Protein AF-A0AA38LMG8-F1 (afdb_monomer_lite)

pLDDT: mean 82.52, std 14.34, range [39.41, 97.31]

Secondary structure (DSSP, 8-state):
----EEEEEETTEEEEEEESSS-EEEEEEEETTEEEEEEEETTS-TTHHHHHHHHHHHHHHHHHTTTTTTPPTTTTHHHHHHHHHHHHHHHHH-TTTTSS--

Foldseek 3Di:
DVDAKDFDDDVQDTPDIDGNPAAWAKHWDDDPHDIDIDIGHPVADNCLRVVLRVVLVVVCCVPCVVPVVVDDPCNCVVPSVVVSVVSVCVSVVCSPVPPPDD

Organism: Taxus chinensis (NCBI:txid29808)

InterPro domains:
  IPR010908 Longin domain [PF13774] (28-81)
  IPR010908 Longin domain [PS50859] (18-84)
  IPR010908 Longin domain [SM01270] (3-83)
  IPR010908 Longin domain [cd14824] (32-91)
  IPR011012 Longin-like domain superfamily [SSF64356] (3-91)
  IPR051097 Synaptobrevin-like vesicular transport protein [PTHR21136] (29-100)

Structure (mmCIF, N/CA/C/O backbone):
data_AF-A0AA38LMG8-F1
#
_entry.id   AF-A0AA38LMG8-F1
#
loop_
_atom_site.group_PDB
_atom_site.id
_atom_site.type_symbol
_atom_site.label_atom_id
_atom_site.label_alt_id
_atom_site.label_comp_id
_atom_site.label_asym_id
_atom_site.label_entity_id
_atom_site.label_seq_id
_atom_site.pdbx_PDB_ins_code
_atom_site.Cartn_x
_atom_site.Cartn_y
_atom_site.Cartn_z
_atom_site.occupancy
_atom_site.B_iso_or_equiv
_atom_site.auth_seq_id
_atom_site.auth_comp_id
_atom_site.auth_asym_id
_atom_site.auth_atom_id
_atom_site.pdbx_PDB_model_num
ATOM 1 N N . ME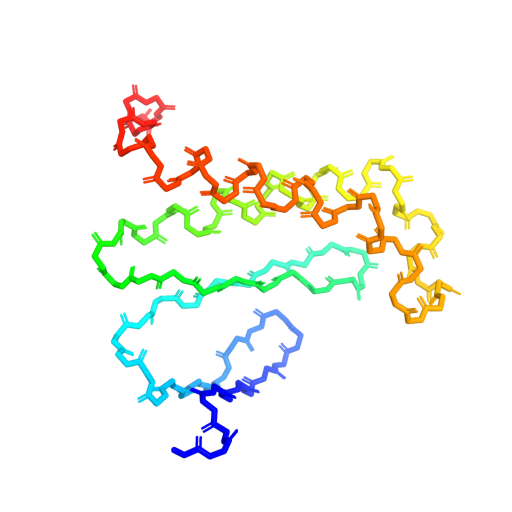T A 1 1 ? -8.796 -0.053 -20.608 1.00 54.06 1 MET A N 1
ATOM 2 C CA . MET A 1 1 ? -9.568 -0.978 -19.741 1.00 54.06 1 MET A CA 1
ATOM 3 C C . MET A 1 1 ? -9.965 -0.219 -18.482 1.00 54.06 1 MET A C 1
ATOM 5 O O . MET A 1 1 ? -9.191 0.635 -18.077 1.00 54.06 1 MET A O 1
ATOM 9 N N . ALA A 1 2 ? -11.144 -0.467 -17.899 1.00 75.62 2 ALA A N 1
ATOM 10 C CA . ALA A 1 2 ? -11.596 0.248 -16.693 1.00 75.62 2 ALA A CA 1
ATOM 11 C C . ALA A 1 2 ? -10.904 -0.239 -15.403 1.00 75.62 2 ALA A C 1
ATOM 13 O O . ALA A 1 2 ? -10.691 0.541 -14.483 1.00 75.62 2 ALA A O 1
ATOM 14 N N . ILE A 1 3 ? -10.521 -1.518 -15.355 1.00 80.25 3 ILE A N 1
ATOM 15 C CA . ILE A 1 3 ? -9.756 -2.126 -14.261 1.00 80.25 3 ILE A CA 1
ATOM 16 C C . ILE A 1 3 ? -8.330 -2.342 -14.769 1.00 80.25 3 ILE A C 1
ATOM 18 O O . ILE A 1 3 ? -8.143 -2.963 -15.817 1.00 80.25 3 ILE A O 1
ATOM 22 N N . VAL A 1 4 ? -7.345 -1.798 -14.053 1.00 80.44 4 VAL A N 1
ATOM 23 C CA . VAL A 1 4 ? -5.927 -1.805 -14.462 1.00 80.44 4 VAL A CA 1
ATOM 24 C C . VAL A 1 4 ? -5.052 -2.742 -13.630 1.00 80.44 4 VAL A C 1
ATOM 26 O O . VAL A 1 4 ? -4.002 -3.158 -14.104 1.00 80.44 4 VAL A O 1
ATOM 29 N N . TYR A 1 5 ? -5.495 -3.125 -12.432 1.00 84.50 5 TYR A N 1
ATOM 30 C CA . TYR A 1 5 ? -4.788 -4.040 -11.538 1.00 84.50 5 TYR A CA 1
ATOM 31 C C . TYR A 1 5 ? -5.788 -4.886 -10.743 1.00 84.50 5 TYR A C 1
ATOM 33 O O . TYR A 1 5 ? -6.823 -4.374 -10.312 1.00 84.50 5 TYR A O 1
ATOM 41 N N . ALA A 1 6 ? -5.481 -6.168 -10.551 1.00 84.50 6 ALA A N 1
ATOM 42 C CA . ALA A 1 6 ? -6.230 -7.081 -9.698 1.00 84.50 6 ALA A CA 1
ATOM 43 C C . ALA A 1 6 ? -5.273 -8.024 -8.958 1.00 84.50 6 ALA A C 1
ATOM 45 O O . ALA A 1 6 ? -4.314 -8.526 -9.543 1.00 84.50 6 ALA A O 1
ATOM 46 N N . VAL A 1 7 ? -5.562 -8.300 -7.686 1.00 85.94 7 VAL A N 1
ATOM 47 C CA . VAL A 1 7 ? -4.763 -9.195 -6.843 1.00 85.94 7 VAL A CA 1
ATOM 48 C C . VAL A 1 7 ? -5.672 -10.077 -5.991 1.00 85.94 7 VAL A C 1
ATOM 50 O O . VAL A 1 7 ? -6.664 -9.616 -5.427 1.00 85.94 7 VAL A O 1
ATOM 53 N N . VAL A 1 8 ? -5.333 -11.360 -5.903 1.00 84.62 8 VAL A N 1
ATOM 54 C CA . VAL A 1 8 ? -5.955 -12.342 -5.013 1.00 84.62 8 VAL A CA 1
ATOM 55 C C . VAL A 1 8 ? -4.946 -12.672 -3.926 1.00 84.62 8 VAL A C 1
ATOM 57 O O . VAL A 1 8 ? -3.865 -13.189 -4.209 1.00 84.62 8 VAL A O 1
ATOM 60 N N . MET A 1 9 ? -5.298 -12.383 -2.676 1.00 81.94 9 MET A 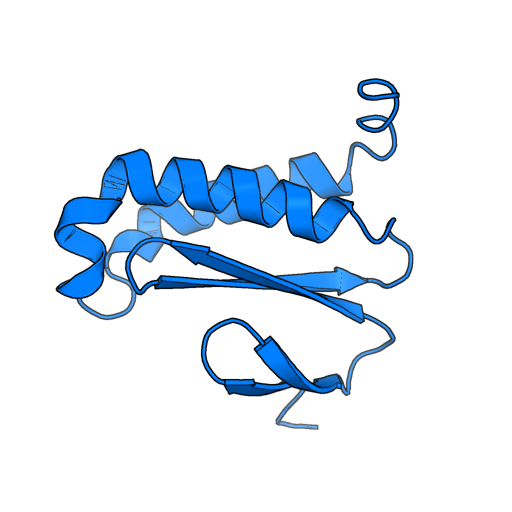N 1
ATOM 61 C CA . MET A 1 9 ? -4.413 -12.581 -1.529 1.00 81.94 9 MET A CA 1
ATOM 62 C C . MET A 1 9 ? -5.088 -13.418 -0.448 1.00 81.94 9 MET A C 1
ATOM 64 O O . MET A 1 9 ? -6.288 -13.293 -0.203 1.00 81.94 9 MET A O 1
ATOM 68 N N . ARG A 1 10 ? -4.294 -14.238 0.246 1.00 81.31 10 ARG A N 1
ATOM 69 C CA . ARG A 1 10 ? -4.673 -14.850 1.526 1.00 81.31 10 ARG A CA 1
ATOM 70 C C . ARG A 1 10 ? -3.728 -14.340 2.605 1.00 81.31 10 ARG A C 1
ATOM 72 O O . ARG A 1 10 ? -2.595 -14.813 2.718 1.00 81.31 10 ARG A O 1
ATOM 79 N N . GLY A 1 11 ? -4.201 -13.399 3.419 1.00 76.25 11 GLY A N 1
ATOM 80 C CA . GLY A 1 11 ? -3.353 -12.718 4.397 1.00 76.25 11 GLY A CA 1
ATOM 81 C C . GLY A 1 11 ? -2.243 -11.945 3.686 1.00 76.25 11 GLY A C 1
ATOM 82 O O . GLY A 1 11 ? -2.532 -11.010 2.954 1.00 76.25 11 GLY A O 1
ATOM 83 N N . THR A 1 12 ? -0.990 -12.361 3.884 1.00 65.94 12 THR A N 1
ATOM 84 C CA . THR A 1 12 ? 0.206 -11.737 3.285 1.00 65.94 12 THR A CA 1
ATOM 85 C C . THR A 1 12 ? 0.688 -12.406 2.001 1.00 65.94 12 THR A C 1
ATOM 87 O O . THR A 1 12 ? 1.651 -11.946 1.399 1.00 65.94 12 THR A O 1
ATOM 90 N N . VAL A 1 13 ? 0.070 -13.519 1.597 1.00 71.19 13 VAL A N 1
ATOM 91 C CA . VAL A 1 13 ? 0.519 -14.297 0.439 1.00 71.19 13 VAL A CA 1
ATOM 92 C C . VAL A 1 13 ? -0.301 -13.900 -0.779 1.00 71.19 13 VAL A C 1
ATOM 94 O O . VAL A 1 13 ? -1.513 -14.137 -0.814 1.00 71.19 13 VAL A O 1
ATOM 97 N N . VAL A 1 14 ? 0.373 -13.330 -1.779 1.00 79.69 14 VAL A N 1
ATOM 98 C CA . VAL A 1 14 ? -0.189 -13.120 -3.116 1.00 79.69 14 VAL A CA 1
ATOM 99 C C . VAL A 1 14 ? -0.350 -14.487 -3.777 1.00 79.69 14 VAL A C 1
ATOM 101 O O . VAL A 1 14 ? 0.625 -15.201 -3.995 1.00 79.69 14 VAL A O 1
ATOM 104 N N . LEU A 1 15 ? -1.597 -14.877 -4.041 1.00 83.44 15 LEU A N 1
ATOM 105 C CA . LEU A 1 15 ? -1.935 -16.135 -4.712 1.00 83.44 15 LEU A CA 1
ATOM 106 C C . LEU A 1 15 ? -1.980 -15.959 -6.232 1.00 83.44 15 LEU A C 1
ATOM 108 O O . LEU A 1 15 ? -1.642 -16.878 -6.970 1.00 83.44 15 LEU A O 1
ATOM 112 N N . SER A 1 16 ? -2.423 -14.788 -6.691 1.00 83.25 16 SER A N 1
ATOM 113 C CA . SER A 1 16 ? -2.480 -14.419 -8.104 1.00 83.25 16 SER A CA 1
ATOM 114 C C . SER A 1 16 ? -2.516 -12.902 -8.229 1.00 83.25 16 SER A C 1
ATOM 116 O O . SER A 1 16 ? -3.199 -12.241 -7.451 1.00 83.25 16 SER A O 1
ATOM 118 N N . GLU A 1 17 ? -1.860 -12.347 -9.242 1.00 84.19 17 GLU A N 1
ATOM 119 C CA . GLU A 1 17 ? -1.981 -10.934 -9.598 1.00 84.19 17 GLU A CA 1
ATOM 120 C C . GLU A 1 17 ? -2.021 -10.750 -11.115 1.00 84.19 17 GLU A C 1
ATOM 122 O O . GLU A 1 17 ? -1.511 -11.579 -11.869 1.00 84.19 17 GLU A O 1
ATOM 127 N N . PHE A 1 18 ? -2.654 -9.670 -11.565 1.00 83.69 18 PHE A N 1
ATOM 128 C CA . PHE A 1 18 ? -2.655 -9.250 -12.958 1.00 83.69 18 PHE A CA 1
ATOM 129 C C . PHE A 1 18 ? -2.618 -7.724 -13.040 1.00 83.69 18 PHE A C 1
ATOM 131 O O . PHE A 1 18 ? -3.423 -7.042 -12.405 1.00 83.69 18 PHE A O 1
ATOM 138 N N . ASN A 1 19 ? -1.713 -7.194 -13.862 1.00 82.69 19 ASN A N 1
ATOM 139 C CA . ASN A 1 19 ? -1.614 -5.772 -14.166 1.00 82.69 19 ASN A CA 1
ATOM 140 C C . ASN A 1 19 ? -1.754 -5.571 -15.681 1.00 82.69 19 ASN A C 1
ATOM 142 O O . ASN A 1 19 ? -1.005 -6.151 -16.464 1.00 82.69 19 ASN A O 1
ATOM 146 N N . ALA A 1 20 ? -2.732 -4.764 -16.091 1.00 78.12 20 ALA A N 1
ATOM 147 C CA . ALA A 1 20 ? -3.006 -4.471 -17.495 1.00 78.12 20 ALA A CA 1
ATOM 148 C C . ALA A 1 20 ? -2.075 -3.388 -18.075 1.00 78.12 20 ALA A C 1
ATOM 150 O O . ALA A 1 20 ? -2.050 -3.188 -19.289 1.00 78.12 20 ALA A O 1
ATOM 151 N N . VAL A 1 21 ? -1.342 -2.666 -17.222 1.00 70.31 21 VAL A N 1
ATOM 152 C CA . VAL A 1 21 ? -0.507 -1.512 -17.571 1.00 70.31 21 VAL A CA 1
ATOM 153 C C . VAL A 1 21 ? 0.961 -1.870 -17.329 1.00 70.31 21 VAL A C 1
ATOM 155 O O . VAL A 1 21 ? 1.550 -1.496 -16.325 1.00 70.31 21 VAL A O 1
ATOM 158 N N . GLY A 1 22 ? 1.559 -2.607 -18.266 1.00 69.62 22 GLY A N 1
ATOM 159 C CA . GLY A 1 22 ? 2.997 -2.900 -18.269 1.00 69.62 22 GLY A CA 1
ATOM 160 C C . GLY A 1 22 ? 3.458 -3.929 -17.231 1.00 69.62 22 GLY A C 1
ATOM 161 O O . GLY A 1 22 ? 2.687 -4.435 -16.414 1.00 69.62 22 GLY A O 1
ATOM 162 N N . ARG A 1 23 ? 4.747 -4.276 -17.296 1.00 67.19 23 ARG A N 1
ATOM 163 C CA . ARG A 1 23 ? 5.376 -5.151 -16.308 1.00 67.19 23 ARG A CA 1
ATOM 164 C C . ARG A 1 23 ? 5.663 -4.329 -15.055 1.00 67.19 23 ARG A C 1
ATOM 166 O O . ARG A 1 23 ? 6.546 -3.488 -15.054 1.00 67.19 23 ARG A O 1
ATOM 173 N N . ASN A 1 24 ? 4.913 -4.582 -13.994 1.00 71.12 24 ASN A N 1
ATOM 174 C CA . ASN A 1 24 ? 5.181 -4.020 -12.677 1.00 71.12 24 ASN A CA 1
ATOM 175 C C . ASN A 1 24 ? 5.477 -5.157 -11.697 1.00 71.12 24 ASN A C 1
ATOM 177 O O . ASN A 1 24 ? 4.951 -6.260 -11.844 1.00 71.12 24 ASN A O 1
ATOM 181 N N . VAL A 1 25 ? 6.302 -4.876 -10.696 1.00 70.75 25 VAL A N 1
ATOM 182 C CA . VAL A 1 25 ? 6.537 -5.727 -9.534 1.00 70.75 25 VAL A CA 1
ATOM 183 C C . VAL A 1 25 ? 5.634 -5.238 -8.405 1.00 70.75 25 VAL A C 1
ATOM 185 O O . VAL A 1 25 ? 5.714 -4.077 -7.996 1.00 70.75 25 VAL A O 1
ATOM 188 N N . GLY A 1 26 ? 4.761 -6.118 -7.915 1.00 76.00 26 GLY A N 1
ATOM 189 C CA . GLY A 1 26 ? 3.994 -5.897 -6.694 1.00 76.00 26 GLY A CA 1
ATOM 190 C C . GLY A 1 26 ? 4.793 -6.314 -5.459 1.00 76.00 26 GLY A C 1
ATOM 191 O O . GLY A 1 26 ? 5.459 -7.351 -5.465 1.00 76.00 26 GLY A O 1
ATOM 192 N N . ALA A 1 27 ? 4.707 -5.533 -4.384 1.00 78.50 27 ALA A N 1
ATOM 193 C CA . ALA A 1 27 ? 5.191 -5.936 -3.067 1.00 78.50 27 ALA A CA 1
ATOM 194 C C . ALA A 1 27 ? 4.099 -5.731 -2.012 1.00 78.50 27 ALA A C 1
ATOM 196 O O . ALA A 1 27 ? 3.294 -4.801 -2.102 1.00 78.50 27 ALA A O 1
ATOM 197 N N . VAL A 1 28 ? 4.065 -6.620 -1.015 1.00 82.88 28 VAL A N 1
ATOM 198 C CA . VAL A 1 28 ? 3.065 -6.630 0.062 1.00 82.88 28 VAL A CA 1
ATOM 199 C C . VAL A 1 28 ? 3.761 -6.803 1.407 1.00 82.88 28 VAL A C 1
ATOM 201 O O . VAL A 1 28 ? 4.599 -7.690 1.561 1.00 82.88 28 VAL A O 1
ATOM 204 N N . ALA A 1 29 ? 3.374 -5.994 2.392 1.00 82.25 29 ALA A N 1
ATOM 205 C CA . ALA A 1 29 ? 3.814 -6.097 3.780 1.00 82.25 29 ALA A CA 1
ATOM 206 C C . ALA A 1 29 ? 2.614 -6.040 4.741 1.00 82.25 29 ALA A C 1
ATOM 208 O O . ALA A 1 29 ? 1.546 -5.522 4.401 1.00 82.25 29 ALA A O 1
ATOM 209 N N . ARG A 1 30 ? 2.768 -6.597 5.948 1.00 84.06 30 ARG A N 1
ATOM 210 C CA . ARG A 1 30 ? 1.721 -6.609 6.981 1.00 84.06 30 ARG A CA 1
ATOM 211 C C . ARG A 1 30 ? 2.295 -6.254 8.341 1.00 84.06 30 ARG A C 1
ATOM 213 O O . ARG A 1 30 ? 3.280 -6.847 8.768 1.00 84.06 30 ARG A O 1
ATOM 220 N N . ALA A 1 31 ? 1.571 -5.400 9.055 1.00 83.75 31 ALA A N 1
ATOM 221 C CA . ALA A 1 31 ? 1.779 -5.133 10.472 1.00 83.75 31 ALA A CA 1
ATOM 222 C C . ALA A 1 31 ? 0.429 -4.986 11.174 1.00 83.75 31 ALA A C 1
ATOM 224 O O . ALA A 1 31 ? -0.445 -4.286 10.675 1.00 83.75 31 ALA A O 1
ATOM 225 N N . ASP A 1 32 ? 0.251 -5.680 12.301 1.00 84.94 32 ASP A N 1
ATOM 226 C CA . ASP A 1 32 ? -0.881 -5.517 13.229 1.00 84.94 32 ASP A CA 1
ATOM 227 C C . ASP A 1 32 ? -2.276 -5.444 12.577 1.00 84.94 32 ASP A C 1
ATOM 229 O O . ASP A 1 32 ? -3.134 -4.659 12.962 1.00 84.94 32 ASP A O 1
ATOM 233 N N . GLY A 1 33 ? -2.520 -6.289 11.569 1.00 85.62 33 GLY A N 1
ATOM 234 C CA . GLY A 1 33 ? -3.816 -6.361 10.878 1.00 85.62 33 GLY A CA 1
ATOM 235 C C . GLY A 1 33 ? -3.982 -5.400 9.697 1.00 85.62 33 GLY A C 1
ATOM 236 O O . GLY A 1 33 ? -4.981 -5.497 8.991 1.00 85.62 33 GLY A O 1
ATOM 237 N N . LEU A 1 34 ? -2.991 -4.555 9.421 1.00 89.94 34 LEU A N 1
ATOM 238 C CA . LEU A 1 34 ? -2.942 -3.684 8.251 1.00 89.94 34 LEU A CA 1
ATOM 239 C C . LEU A 1 34 ? -2.145 -4.325 7.119 1.00 89.94 34 LEU A C 1
ATOM 241 O O . LEU A 1 34 ? -1.169 -5.035 7.360 1.00 89.94 34 LEU A O 1
ATOM 245 N N . THR A 1 35 ? -2.552 -4.042 5.884 1.00 89.94 35 THR A N 1
ATOM 246 C CA . THR A 1 35 ? -1.855 -4.484 4.671 1.00 89.94 35 THR A CA 1
ATOM 247 C C . THR A 1 35 ? -1.330 -3.268 3.927 1.00 89.94 35 THR A C 1
ATOM 249 O O . THR A 1 35 ? -2.096 -2.362 3.605 1.00 89.94 35 THR A O 1
ATOM 252 N N . PHE A 1 36 ? -0.033 -3.269 3.642 1.00 90.75 36 PHE A N 1
ATOM 253 C CA . PHE A 1 36 ? 0.646 -2.261 2.840 1.00 90.75 36 PHE A CA 1
ATOM 254 C C . PHE A 1 36 ? 0.980 -2.893 1.490 1.00 90.75 36 PHE A C 1
ATOM 256 O O . PHE A 1 36 ? 1.566 -3.973 1.442 1.00 90.75 36 PHE A O 1
ATOM 263 N N . LEU A 1 37 ? 0.576 -2.243 0.402 1.00 89.25 37 LEU A N 1
ATOM 264 C CA . LEU A 1 37 ? 0.777 -2.711 -0.967 1.00 89.25 37 LEU A CA 1
ATOM 265 C C . LEU A 1 37 ? 1.401 -1.577 -1.772 1.00 89.25 37 LEU A C 1
ATOM 267 O O . LEU A 1 37 ? 0.943 -0.435 -1.692 1.00 89.25 37 LEU A O 1
ATOM 271 N N . CYS A 1 38 ? 2.398 -1.901 -2.584 1.00 88.06 38 CYS A N 1
ATOM 272 C CA . CYS A 1 38 ? 2.902 -0.998 -3.607 1.00 88.06 38 CYS A CA 1
ATOM 273 C C . CYS A 1 38 ? 3.118 -1.750 -4.924 1.00 88.06 38 CYS A C 1
ATOM 275 O O . CYS A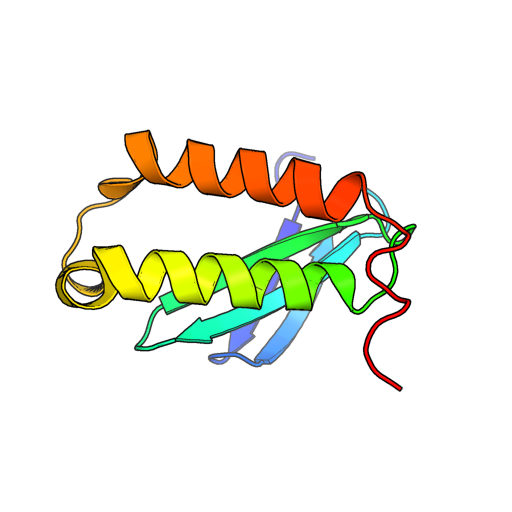 1 38 ? 3.258 -2.974 -4.954 1.00 88.06 38 CYS A O 1
ATOM 277 N N . MET A 1 39 ? 3.125 -0.991 -6.015 1.00 85.44 39 MET A N 1
ATOM 278 C CA . MET A 1 39 ? 3.514 -1.460 -7.338 1.00 85.44 39 MET A CA 1
ATOM 279 C C . MET A 1 39 ? 4.629 -0.557 -7.845 1.00 85.44 39 MET A C 1
ATOM 281 O O . MET A 1 39 ? 4.511 0.665 -7.763 1.00 85.44 39 MET A O 1
ATOM 285 N N . ALA A 1 40 ? 5.681 -1.156 -8.383 1.00 81.69 40 ALA A N 1
ATOM 286 C CA . ALA A 1 40 ? 6.763 -0.447 -9.051 1.00 81.69 40 ALA A CA 1
ATOM 287 C C . ALA A 1 40 ? 6.962 -1.010 -10.455 1.00 81.69 40 ALA A C 1
ATOM 289 O O . ALA A 1 40 ? 6.633 -2.165 -10.705 1.00 81.69 40 ALA A O 1
ATOM 290 N N . ASN A 1 41 ? 7.525 -0.221 -11.364 1.00 78.44 41 ASN A N 1
ATOM 291 C CA . ASN A 1 41 ? 7.847 -0.697 -12.707 1.00 78.44 41 ASN A CA 1
ATOM 292 C C . ASN A 1 41 ? 8.940 -1.783 -12.652 1.00 78.44 41 ASN A C 1
ATOM 294 O O . ASN A 1 41 ? 9.813 -1.738 -11.786 1.00 78.44 41 ASN A O 1
ATOM 298 N N . ASP A 1 42 ? 8.925 -2.748 -13.571 1.00 69.25 42 ASP A N 1
ATOM 299 C CA . ASP A 1 42 ? 9.898 -3.856 -13.600 1.00 69.25 42 ASP A CA 1
ATOM 300 C C . ASP A 1 42 ? 11.333 -3.4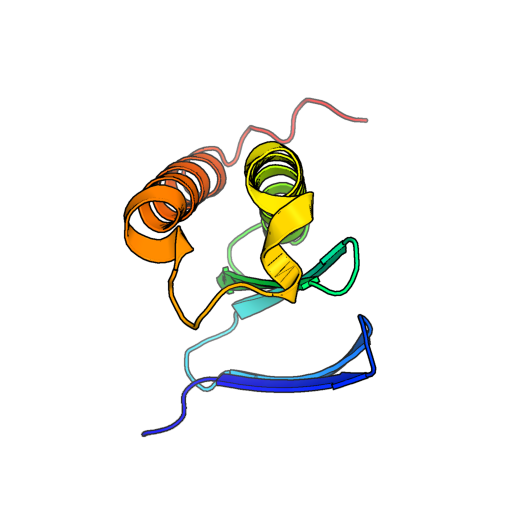39 -13.952 1.00 69.25 42 ASP A C 1
ATOM 302 O O . ASP A 1 42 ? 12.252 -4.254 -13.894 1.00 69.25 42 ASP A O 1
ATOM 306 N N . THR A 1 43 ? 11.521 -2.165 -14.291 1.00 66.25 43 THR A N 1
ATOM 307 C CA . THR A 1 43 ? 12.820 -1.526 -14.504 1.00 66.25 43 THR A CA 1
ATOM 308 C C . THR A 1 43 ? 13.612 -1.320 -13.215 1.00 66.25 43 THR A C 1
ATOM 310 O O . THR A 1 43 ? 14.798 -1.016 -13.289 1.00 66.25 43 THR A O 1
ATOM 313 N N . PHE A 1 44 ? 12.966 -1.424 -12.052 1.00 63.97 44 PHE A N 1
ATOM 314 C CA . PHE A 1 44 ? 13.597 -1.240 -10.749 1.00 63.97 44 PHE A CA 1
ATOM 315 C C . PHE A 1 44 ? 13.999 -2.578 -10.134 1.00 63.97 44 PHE A C 1
ATOM 317 O O . PHE A 1 44 ? 13.345 -3.603 -10.349 1.00 63.97 44 PHE A O 1
ATOM 324 N N . ASP A 1 45 ? 15.058 -2.562 -9.325 1.00 68.75 45 ASP A N 1
ATOM 325 C CA . ASP A 1 45 ? 15.470 -3.748 -8.593 1.00 68.75 45 ASP A CA 1
ATOM 326 C C . ASP A 1 45 ? 14.346 -4.272 -7.700 1.00 68.75 45 ASP A C 1
ATOM 328 O O . ASP A 1 45 ? 13.636 -3.522 -7.023 1.00 68.75 45 ASP A O 1
ATOM 332 N N . ARG A 1 46 ? 14.205 -5.602 -7.672 1.00 71.56 46 ARG A N 1
ATOM 333 C CA . ARG A 1 46 ? 13.105 -6.284 -6.973 1.00 71.56 46 ARG A CA 1
ATOM 334 C C . ARG A 1 46 ? 13.034 -5.968 -5.483 1.00 71.56 46 ARG A C 1
ATOM 336 O O . ARG A 1 46 ? 11.986 -6.209 -4.902 1.00 71.56 46 ARG A O 1
ATOM 343 N N . TRP A 1 47 ? 14.108 -5.475 -4.868 1.00 78.75 47 TRP A N 1
ATOM 344 C CA . TRP A 1 47 ? 14.173 -5.175 -3.438 1.00 78.75 47 TRP A CA 1
ATOM 345 C C . TRP A 1 47 ? 13.640 -3.774 -3.082 1.00 78.75 47 TRP A C 1
ATOM 347 O O . TRP A 1 47 ? 13.117 -3.597 -1.982 1.00 78.75 47 TRP A O 1
ATOM 357 N N . ILE A 1 48 ? 13.682 -2.805 -4.008 1.00 84.88 48 ILE A N 1
ATOM 358 C CA . ILE A 1 48 ? 13.269 -1.409 -3.762 1.00 84.88 48 ILE A CA 1
ATOM 359 C C . ILE A 1 48 ? 11.813 -1.311 -3.268 1.00 84.88 48 ILE A C 1
ATOM 361 O O . ILE A 1 48 ? 11.571 -0.631 -2.266 1.00 84.88 48 ILE A O 1
ATOM 365 N N . PRO A 1 49 ? 10.830 -2.009 -3.876 1.00 88.25 49 PRO A N 1
ATOM 366 C CA . PRO A 1 49 ? 9.448 -1.977 -3.400 1.00 88.25 49 PRO A CA 1
ATOM 367 C C . PRO A 1 49 ? 9.297 -2.496 -1.965 1.00 88.25 49 PRO A C 1
ATOM 369 O O . PRO A 1 49 ? 8.494 -1.962 -1.205 1.00 88.25 49 PRO A O 1
ATOM 372 N N . PHE A 1 50 ? 10.088 -3.498 -1.566 1.00 87.00 50 PHE A N 1
ATOM 373 C CA . PHE A 1 50 ? 10.054 -4.035 -0.203 1.00 87.00 50 PHE A CA 1
ATOM 374 C C . PHE A 1 50 ? 10.658 -3.059 0.809 1.00 87.00 50 PHE A C 1
ATOM 376 O O . PHE A 1 50 ? 10.054 -2.841 1.857 1.00 87.00 50 PHE A O 1
ATOM 383 N N . ALA A 1 51 ? 11.790 -2.427 0.485 1.00 88.94 51 ALA A N 1
ATOM 384 C CA . ALA A 1 51 ? 12.408 -1.415 1.343 1.00 88.94 51 ALA A CA 1
ATOM 385 C C . ALA A 1 51 ? 11.492 -0.192 1.535 1.00 88.94 51 ALA A C 1
ATOM 387 O O . ALA A 1 51 ? 11.332 0.306 2.651 1.00 88.94 51 ALA A O 1
ATOM 388 N N . TYR A 1 52 ? 10.819 0.241 0.464 1.00 92.19 52 TYR A N 1
ATOM 389 C CA . TYR A 1 52 ? 9.786 1.272 0.539 1.00 92.19 52 TYR A CA 1
ATOM 390 C C . TYR A 1 52 ? 8.660 0.876 1.502 1.00 92.19 52 TYR A C 1
ATOM 392 O O . TYR A 1 52 ? 8.290 1.665 2.373 1.00 92.19 52 TYR A O 1
ATOM 400 N N . LEU A 1 53 ? 8.130 -0.348 1.372 1.00 92.56 53 LEU A N 1
ATOM 401 C CA . LEU A 1 53 ? 7.059 -0.840 2.240 1.00 92.56 53 LEU A CA 1
ATOM 402 C C . LEU A 1 53 ? 7.476 -0.914 3.707 1.00 92.56 53 LEU A C 1
ATOM 404 O O . LEU A 1 53 ? 6.681 -0.547 4.569 1.00 92.56 53 LEU A O 1
ATOM 408 N N . GLU A 1 54 ? 8.698 -1.356 3.995 1.00 91.75 54 GLU A N 1
ATOM 409 C CA . GLU A 1 54 ? 9.216 -1.429 5.362 1.00 91.75 54 GLU A CA 1
ATOM 410 C C . GLU A 1 54 ? 9.286 -0.041 6.018 1.00 91.75 54 GLU A C 1
ATOM 412 O O . GLU A 1 54 ? 8.797 0.139 7.139 1.00 91.75 54 GLU A O 1
ATOM 417 N N . ASP A 1 55 ? 9.810 0.964 5.308 1.00 94.81 55 ASP A N 1
ATOM 418 C CA . ASP A 1 55 ? 9.909 2.329 5.831 1.00 94.81 55 ASP A CA 1
ATOM 419 C C . ASP A 1 55 ? 8.524 2.965 6.051 1.00 94.81 55 ASP A C 1
ATOM 421 O O . ASP A 1 55 ? 8.252 3.484 7.143 1.00 94.81 55 ASP A O 1
ATOM 425 N N . ILE A 1 56 ? 7.603 2.881 5.078 1.00 96.19 56 ILE A N 1
ATOM 426 C CA . ILE A 1 56 ? 6.260 3.456 5.263 1.00 96.19 56 ILE A CA 1
ATOM 427 C C . ILE A 1 56 ? 5.472 2.710 6.342 1.00 96.19 56 ILE A C 1
ATOM 429 O O . ILE A 1 56 ? 4.746 3.349 7.104 1.00 96.19 56 ILE A O 1
ATOM 433 N N . GLN A 1 57 ? 5.635 1.388 6.454 1.00 95.06 57 GLN A N 1
ATOM 434 C CA . GLN A 1 57 ? 5.004 0.592 7.501 1.00 95.06 57 GLN A CA 1
ATOM 435 C C . GLN A 1 57 ? 5.490 1.072 8.867 1.00 95.06 57 GLN A C 1
ATOM 437 O O . GLN A 1 57 ? 4.673 1.366 9.739 1.00 95.06 57 GLN A O 1
ATOM 442 N N . MET A 1 58 ? 6.805 1.215 9.054 1.00 95.19 58 MET A N 1
ATOM 443 C CA . MET A 1 58 ? 7.377 1.683 10.316 1.00 95.19 58 MET A CA 1
ATOM 444 C C 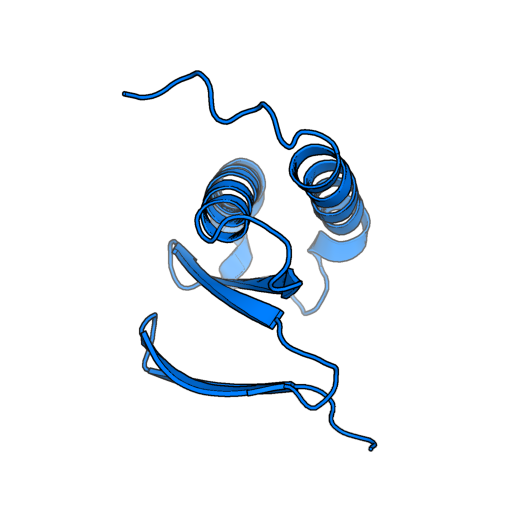. MET A 1 58 ? 6.844 3.069 10.699 1.00 95.19 58 MET A C 1
ATOM 446 O O . MET A 1 58 ? 6.426 3.282 11.840 1.00 95.19 58 MET A O 1
ATOM 450 N N . ARG A 1 59 ? 6.803 4.007 9.745 1.00 96.50 59 ARG A N 1
ATOM 451 C CA . ARG A 1 59 ? 6.283 5.367 9.969 1.00 96.50 59 ARG A CA 1
ATOM 452 C C . ARG A 1 59 ? 4.798 5.369 10.302 1.00 96.50 59 ARG A C 1
ATOM 454 O O . ARG A 1 59 ? 4.393 6.035 11.254 1.00 96.50 59 ARG A O 1
ATOM 461 N N . PHE A 1 60 ? 3.998 4.616 9.550 1.00 96.81 60 PHE A N 1
ATOM 462 C CA . PHE A 1 60 ? 2.560 4.533 9.775 1.00 96.81 60 PHE A CA 1
ATOM 463 C C . PHE A 1 60 ? 2.256 3.939 11.147 1.00 96.81 60 PHE A C 1
ATOM 465 O O . PHE A 1 60 ? 1.479 4.505 11.911 1.00 96.81 60 PHE A O 1
ATOM 472 N N . MET A 1 61 ? 2.910 2.831 11.495 1.00 95.12 61 MET A N 1
ATOM 473 C CA . MET A 1 61 ? 2.686 2.146 12.765 1.00 95.12 61 MET A CA 1
ATOM 474 C C . MET A 1 61 ? 3.137 2.983 13.959 1.00 95.12 61 MET A C 1
ATOM 476 O O . MET A 1 61 ? 2.431 3.030 14.967 1.00 95.12 61 MET A O 1
ATOM 480 N N . LYS A 1 62 ? 4.258 3.706 13.833 1.00 95.62 62 LYS A N 1
ATOM 481 C CA . LYS A 1 62 ? 4.755 4.613 14.875 1.00 95.62 62 LYS A CA 1
ATOM 482 C C . LYS A 1 62 ? 3.748 5.712 15.221 1.00 95.62 62 LYS A C 1
ATOM 484 O O . LYS A 1 62 ? 3.605 6.044 16.396 1.00 95.62 62 LYS A O 1
ATOM 489 N N . THR A 1 63 ? 3.068 6.267 14.220 1.00 95.81 63 THR A N 1
ATOM 490 C CA . THR A 1 63 ? 2.158 7.406 14.412 1.00 95.81 63 THR A CA 1
ATOM 491 C C . THR A 1 63 ? 0.711 6.967 14.644 1.00 95.81 63 THR A C 1
ATOM 493 O O . THR A 1 63 ? 0.055 7.460 15.557 1.00 95.81 63 THR A O 1
ATOM 496 N N . TYR A 1 64 ? 0.209 6.017 13.854 1.00 96.06 64 TYR A N 1
ATOM 497 C CA . TYR A 1 64 ? -1.215 5.678 13.776 1.00 96.06 64 TYR A CA 1
ATOM 498 C C . TYR A 1 64 ? -1.549 4.253 14.236 1.00 96.06 64 TYR A C 1
ATOM 500 O O . TYR A 1 64 ? -2.729 3.922 14.336 1.00 96.06 64 TYR A O 1
ATOM 508 N N . GLY A 1 65 ? -0.561 3.409 14.563 1.00 93.12 65 GLY A N 1
ATOM 509 C CA . GLY A 1 65 ? -0.771 1.972 14.798 1.00 93.12 65 GLY A CA 1
ATOM 510 C C . GLY A 1 65 ? -1.864 1.635 15.822 1.00 93.12 65 GLY A C 1
ATOM 511 O O . GLY A 1 65 ? -2.616 0.686 15.632 1.00 93.12 65 GLY A O 1
ATOM 512 N N . ARG A 1 66 ? -2.032 2.457 16.868 1.00 92.81 66 ARG A N 1
ATOM 513 C CA . ARG A 1 66 ? -3.062 2.248 17.908 1.00 92.81 66 ARG A CA 1
ATOM 514 C C . ARG A 1 66 ? -4.495 2.507 17.441 1.00 92.81 66 ARG A C 1
ATOM 516 O O . ARG A 1 66 ? -5.418 1.920 17.992 1.00 92.81 66 ARG A O 1
ATOM 523 N N . VAL A 1 67 ? -4.680 3.415 16.487 1.00 94.81 67 VAL A N 1
ATOM 524 C CA . VAL A 1 67 ? -6.005 3.874 16.028 1.00 94.81 67 VAL A CA 1
ATOM 525 C C . VAL A 1 67 ? -6.351 3.360 14.634 1.00 94.81 67 VAL A C 1
ATOM 527 O O . VAL A 1 67 ? -7.495 3.460 14.209 1.00 94.81 67 VAL A O 1
ATOM 530 N N . ALA A 1 68 ? -5.383 2.787 13.920 1.00 93.12 68 ALA A N 1
ATOM 531 C CA . ALA A 1 68 ? -5.536 2.385 12.529 1.00 93.12 68 ALA A CA 1
ATOM 532 C C . ALA A 1 68 ? -6.665 1.372 12.293 1.00 93.12 68 ALA A C 1
ATOM 534 O O . ALA A 1 68 ? -7.360 1.467 11.288 1.00 93.12 68 ALA A O 1
ATOM 535 N N . LEU A 1 69 ? -6.883 0.436 13.225 1.00 92.38 69 LEU A N 1
ATOM 536 C CA . LEU A 1 69 ? -7.919 -0.596 13.090 1.00 92.38 69 LEU A CA 1
ATOM 537 C C . LEU A 1 69 ? -9.351 -0.074 13.296 1.00 92.38 69 LEU A C 1
ATOM 539 O O . LEU A 1 69 ? -10.294 -0.737 12.875 1.00 92.38 69 LEU A O 1
ATOM 543 N N . SER A 1 70 ? -9.528 1.084 13.939 1.00 94.62 70 SER A N 1
ATOM 544 C CA . SER A 1 70 ? -10.841 1.704 14.180 1.00 94.62 70 SER A CA 1
ATOM 545 C C . SER A 1 70 ? -11.070 2.983 13.373 1.00 94.62 70 SER A C 1
ATOM 547 O O . SER A 1 70 ? -12.129 3.603 13.483 1.00 94.62 70 SER A O 1
ATOM 549 N N . ALA A 1 71 ? -10.087 3.396 12.576 1.00 94.19 71 ALA A N 1
ATOM 550 C CA . ALA A 1 71 ? -10.157 4.614 11.793 1.00 94.19 71 ALA A CA 1
ATOM 551 C C . ALA A 1 71 ? -11.160 4.506 10.640 1.00 94.19 71 ALA A C 1
ATOM 553 O O . ALA A 1 71 ? -11.334 3.455 10.022 1.00 94.19 71 ALA A O 1
ATOM 554 N N . LEU A 1 72 ? -11.806 5.630 10.330 1.00 95.38 72 LEU A N 1
ATOM 555 C CA . LEU A 1 72 ? -12.671 5.741 9.162 1.00 95.38 72 LEU A CA 1
ATOM 556 C C . LEU A 1 72 ? -11.845 5.729 7.869 1.00 95.38 72 LEU A C 1
ATOM 558 O O . LEU A 1 72 ? -10.644 6.016 7.863 1.00 95.38 72 LEU A O 1
ATOM 562 N N . ALA A 1 73 ? -12.512 5.432 6.753 1.00 92.44 73 ALA A N 1
ATOM 563 C CA . ALA A 1 73 ? -11.892 5.489 5.436 1.00 92.44 73 ALA A CA 1
ATOM 564 C C . ALA A 1 73 ? -11.240 6.863 5.200 1.00 92.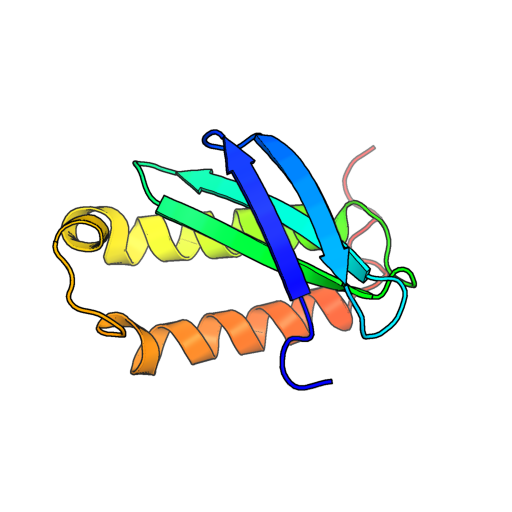44 73 ALA A C 1
ATOM 566 O O . ALA A 1 73 ? -11.844 7.898 5.473 1.00 92.44 73 ALA A O 1
ATOM 567 N N . TYR A 1 74 ? -10.006 6.852 4.691 1.00 93.69 74 TYR A N 1
ATOM 568 C CA . TYR A 1 74 ? -9.207 8.046 4.386 1.00 93.69 74 TYR A CA 1
ATOM 569 C C . TYR A 1 74 ? -8.873 8.966 5.575 1.00 93.69 74 TYR A C 1
ATOM 571 O O . TYR A 1 74 ? -8.318 10.038 5.350 1.00 93.69 74 TYR A O 1
ATOM 579 N N . ALA A 1 75 ? -9.106 8.555 6.828 1.00 95.38 75 ALA A N 1
ATOM 580 C CA . ALA A 1 75 ? -8.893 9.410 8.003 1.00 95.38 75 ALA A CA 1
ATOM 581 C C . ALA A 1 75 ? -7.455 9.951 8.156 1.00 95.38 75 ALA A C 1
ATOM 583 O O . ALA A 1 75 ? -7.264 11.017 8.728 1.00 95.38 75 ALA A O 1
ATOM 584 N N . MET A 1 76 ? -6.447 9.240 7.639 1.00 96.00 76 MET A N 1
ATOM 585 C CA . MET A 1 76 ? -5.036 9.657 7.685 1.00 96.00 76 MET A CA 1
ATOM 586 C C . MET A 1 76 ? -4.524 10.217 6.354 1.00 96.00 76 MET A C 1
ATOM 588 O O . MET A 1 76 ? -3.337 10.515 6.230 1.00 96.00 76 MET A O 1
ATOM 592 N N . ASN A 1 77 ? -5.375 10.310 5.330 1.00 94.62 77 ASN A N 1
ATOM 593 C CA . ASN A 1 77 ? -4.916 10.560 3.968 1.00 94.62 77 ASN A CA 1
ATOM 594 C C . ASN A 1 77 ? -4.339 11.973 3.792 1.00 94.62 77 ASN A C 1
ATOM 596 O O . ASN A 1 77 ? -3.331 12.121 3.108 1.00 94.62 77 ASN A O 1
ATOM 600 N N . ASP A 1 78 ? -4.911 12.988 4.441 1.00 93.56 78 ASP A N 1
ATOM 601 C CA . ASP A 1 78 ? -4.476 14.389 4.298 1.00 93.56 78 ASP A CA 1
ATOM 602 C C . ASP A 1 78 ? -3.013 14.616 4.717 1.00 93.56 78 ASP A C 1
ATOM 604 O O . ASP A 1 78 ? -2.309 15.453 4.141 1.00 93.56 78 ASP A O 1
ATOM 608 N N . GLU A 1 79 ? -2.541 13.829 5.687 1.00 94.88 79 GLU A N 1
ATOM 609 C CA . GLU A 1 79 ? -1.173 13.882 6.202 1.00 94.88 79 GLU A CA 1
ATOM 610 C C . GLU A 1 79 ? -0.291 12.798 5.577 1.00 94.88 79 GLU A C 1
ATOM 612 O O . GLU A 1 79 ? 0.761 13.091 5.004 1.00 94.88 79 GLU A O 1
ATOM 617 N N . PHE A 1 80 ? -0.713 11.533 5.657 1.00 97.31 80 PHE A N 1
ATOM 618 C CA . PHE A 1 80 ? 0.149 10.406 5.315 1.00 97.31 80 PHE A CA 1
ATOM 619 C C . PHE A 1 80 ? 0.366 10.253 3.807 1.00 97.31 80 PHE A C 1
ATOM 621 O O . PHE A 1 80 ? 1.410 9.747 3.400 1.00 97.31 80 PHE A O 1
ATOM 628 N N . SER A 1 81 ? -0.537 10.759 2.957 1.00 96.75 81 SER A N 1
ATOM 629 C CA . SER A 1 81 ? -0.314 10.780 1.499 1.00 96.75 81 SER A CA 1
ATOM 630 C C . SER A 1 81 ? 0.943 11.562 1.107 1.00 96.75 81 SER A C 1
ATOM 632 O O . SER A 1 81 ? 1.647 11.170 0.177 1.00 96.75 81 SER A O 1
ATOM 634 N N . ARG A 1 82 ? 1.283 12.622 1.854 1.00 96.75 82 ARG A N 1
ATOM 635 C CA . ARG A 1 82 ? 2.505 13.411 1.630 1.00 96.75 82 ARG A CA 1
ATOM 636 C C . ARG A 1 82 ? 3.752 12.598 1.955 1.00 96.75 82 ARG A C 1
ATOM 638 O O . ARG A 1 82 ? 4.725 12.647 1.211 1.00 96.75 82 ARG A O 1
ATOM 645 N N . VAL A 1 83 ? 3.695 11.812 3.032 1.00 96.56 83 VAL A N 1
ATOM 646 C CA . VAL A 1 83 ? 4.767 10.880 3.411 1.00 96.56 83 VAL A CA 1
ATOM 647 C C . VAL A 1 83 ? 4.928 9.802 2.341 1.00 96.56 83 VAL A C 1
ATOM 649 O O . VAL A 1 83 ? 6.047 9.551 1.906 1.00 96.56 83 VAL A O 1
ATOM 652 N N . LEU A 1 84 ? 3.823 9.211 1.869 1.00 96.56 84 LEU A N 1
ATOM 653 C CA . LEU A 1 84 ? 3.852 8.222 0.789 1.00 96.56 84 LEU A CA 1
ATOM 654 C C . LEU A 1 84 ? 4.534 8.783 -0.463 1.00 96.56 84 LEU A C 1
ATOM 656 O O . LEU A 1 84 ? 5.432 8.130 -0.987 1.00 96.56 84 LEU A O 1
ATOM 660 N N . HIS A 1 85 ? 4.147 9.986 -0.899 1.00 95.06 85 HIS A N 1
ATOM 661 C CA . HIS A 1 85 ? 4.721 10.647 -2.071 1.00 95.06 85 HIS A CA 1
ATOM 662 C C . HIS A 1 85 ? 6.218 10.925 -1.905 1.00 95.06 85 HIS A C 1
ATOM 664 O O . HIS A 1 85 ? 7.017 10.551 -2.758 1.00 95.06 85 HIS A O 1
ATOM 670 N N . GLN A 1 86 ? 6.610 11.534 -0.784 1.00 95.25 86 GLN A N 1
ATOM 671 C CA . GLN A 1 86 ? 8.009 11.865 -0.518 1.00 95.25 86 GLN A CA 1
ATOM 672 C C . GLN A 1 86 ? 8.896 10.612 -0.512 1.00 95.25 86 GLN A C 1
ATOM 674 O O . GLN A 1 86 ? 9.988 10.619 -1.079 1.00 95.25 86 GLN A O 1
ATOM 679 N N . GLN A 1 87 ? 8.412 9.517 0.082 1.00 93.94 87 GLN A N 1
ATOM 680 C CA . GLN A 1 87 ? 9.153 8.261 0.085 1.00 93.94 87 GLN A CA 1
ATOM 681 C C . GLN A 1 87 ? 9.172 7.604 -1.297 1.00 93.94 87 GLN A C 1
ATOM 683 O O . GLN A 1 87 ? 10.212 7.087 -1.693 1.00 93.94 87 GLN A O 1
ATOM 688 N N . MET A 1 88 ? 8.097 7.689 -2.087 1.00 91.88 88 MET A N 1
ATOM 689 C CA . MET A 1 88 ? 8.134 7.226 -3.479 1.00 91.88 88 MET A CA 1
ATOM 690 C C . MET A 1 88 ? 9.221 7.949 -4.282 1.00 91.88 88 MET A C 1
ATOM 692 O O . MET A 1 88 ? 9.995 7.286 -4.969 1.00 91.88 88 MET A O 1
ATOM 696 N N . GLU A 1 89 ? 9.337 9.274 -4.164 1.00 91.44 89 GLU A N 1
ATOM 697 C CA . GLU A 1 89 ? 10.395 10.040 -4.839 1.00 91.44 89 GLU A CA 1
ATOM 698 C C . GLU A 1 89 ? 11.792 9.644 -4.352 1.00 91.44 89 GLU A C 1
ATOM 700 O O . GLU A 1 89 ? 12.695 9.445 -5.168 1.00 91.44 89 GLU A O 1
ATOM 705 N N . TYR A 1 90 ? 11.970 9.475 -3.039 1.00 90.25 90 TYR A N 1
ATOM 706 C CA . TYR A 1 90 ? 13.243 9.067 -2.448 1.00 90.25 90 TYR A CA 1
ATOM 707 C C . TYR A 1 90 ? 13.717 7.699 -2.961 1.00 90.25 90 TYR A C 1
ATOM 709 O O . TYR A 1 90 ? 14.859 7.580 -3.409 1.00 90.25 90 TYR A O 1
ATOM 717 N N . PHE A 1 91 ? 12.846 6.686 -2.938 1.00 87.62 91 PHE A N 1
ATOM 718 C CA . PHE A 1 91 ? 13.178 5.328 -3.383 1.00 87.62 91 PHE A CA 1
ATOM 719 C C . PHE A 1 91 ? 13.254 5.200 -4.915 1.00 87.62 91 PHE A C 1
ATOM 721 O O . PHE A 1 91 ? 13.987 4.352 -5.411 1.00 87.62 91 PHE A O 1
ATOM 728 N N . SER A 1 92 ? 12.565 6.064 -5.671 1.00 84.06 92 SER A N 1
ATOM 729 C CA . SER A 1 92 ? 12.649 6.084 -7.143 1.00 84.06 92 SER A CA 1
ATOM 730 C C . SER A 1 92 ? 13.894 6.808 -7.667 1.00 84.06 92 SER A C 1
ATOM 732 O O . SER A 1 92 ? 14.405 6.456 -8.726 1.00 84.06 92 SER A O 1
ATOM 734 N N . SER A 1 93 ? 14.379 7.830 -6.952 1.00 80.19 93 SER A N 1
ATOM 735 C CA . SER A 1 93 ? 15.502 8.671 -7.405 1.00 80.19 93 SER A CA 1
ATOM 736 C C . SER A 1 93 ? 16.871 8.115 -7.009 1.00 80.19 93 SER A C 1
ATOM 738 O O . SER A 1 93 ? 17.876 8.430 -7.643 1.00 80.19 93 SER A O 1
ATOM 740 N N . ASN A 1 94 ? 16.934 7.290 -5.961 1.00 65.06 94 ASN A N 1
ATOM 741 C CA . ASN A 1 94 ? 18.185 6.767 -5.420 1.00 65.06 94 ASN A CA 1
ATOM 742 C C . ASN A 1 94 ? 18.401 5.298 -5.810 1.00 65.06 94 ASN A C 1
ATOM 744 O O . ASN A 1 94 ? 18.351 4.413 -4.961 1.00 65.06 94 ASN A O 1
ATOM 748 N N . LEU A 1 95 ? 18.743 5.050 -7.080 1.00 55.69 95 LEU A N 1
ATOM 749 C CA . LEU A 1 95 ? 19.227 3.741 -7.568 1.00 55.69 95 LEU A CA 1
ATOM 750 C C . LEU A 1 95 ? 20.508 3.252 -6.848 1.00 55.69 95 LEU A C 1
ATOM 752 O O . LEU A 1 95 ? 20.868 2.090 -6.953 1.00 55.69 95 LEU A O 1
ATOM 756 N N . ASN A 1 96 ? 21.193 4.131 -6.104 1.00 49.91 96 ASN A N 1
ATOM 757 C CA . ASN A 1 96 ? 22.459 3.853 -5.412 1.00 49.91 96 ASN A CA 1
ATOM 758 C C . ASN A 1 96 ? 22.330 3.646 -3.891 1.00 49.91 96 ASN A C 1
ATOM 760 O O . ASN A 1 96 ? 23.350 3.547 -3.205 1.00 49.91 96 ASN A O 1
ATOM 764 N N . ALA A 1 97 ? 21.116 3.542 -3.336 1.00 45.47 97 ALA A N 1
ATOM 765 C CA . ALA A 1 97 ? 20.943 3.120 -1.938 1.00 45.47 97 ALA A CA 1
ATOM 766 C C . ALA A 1 97 ? 21.369 1.649 -1.697 1.00 45.47 97 ALA A C 1
ATOM 768 O O . ALA A 1 97 ? 21.293 1.161 -0.575 1.00 45.47 97 ALA A O 1
ATOM 769 N N . ASP A 1 98 ? 21.864 0.974 -2.739 1.00 46.06 98 ASP A N 1
ATOM 770 C CA . ASP A 1 98 ? 22.274 -0.430 -2.774 1.00 46.06 98 ASP A CA 1
ATOM 771 C C . ASP A 1 98 ? 23.741 -0.689 -2.360 1.00 46.06 98 ASP A C 1
ATOM 773 O O . ASP A 1 98 ? 24.223 -1.816 -2.410 1.00 46.06 98 ASP A O 1
ATOM 777 N N . THR A 1 99 ? 24.501 0.325 -1.918 1.00 44.50 99 THR A N 1
ATOM 778 C CA . THR A 1 99 ? 25.905 0.105 -1.480 1.00 44.50 99 THR A CA 1
ATOM 779 C C . THR A 1 99 ? 26.046 -0.154 0.024 1.00 44.50 99 THR A C 1
ATOM 781 O O . THR A 1 99 ? 27.124 0.036 0.589 1.00 44.50 99 THR A O 1
ATOM 784 N N . LEU A 1 100 ? 24.971 -0.538 0.718 1.00 43.16 100 LEU A N 1
ATOM 785 C CA . LEU A 1 100 ? 24.996 -0.650 2.177 1.00 43.16 100 LEU A CA 1
ATOM 786 C C . LEU A 1 100 ? 24.141 -1.796 2.720 1.00 43.16 100 LEU A C 1
ATOM 788 O O . LEU A 1 100 ? 23.390 -1.596 3.663 1.00 43.16 100 LEU A O 1
ATOM 792 N N . THR A 1 101 ? 24.286 -3.008 2.174 1.00 39.41 101 THR A N 1
ATOM 793 C CA . THR A 1 101 ? 24.364 -4.246 2.988 1.00 39.41 101 THR A CA 1
ATOM 794 C C . THR A 1 101 ? 24.755 -5.460 2.133 1.00 39.41 101 THR A C 1
ATOM 796 O O . THR A 1 101 ? 23.926 -6.108 1.503 1.00 39.41 101 THR A O 1
ATOM 799 N N . ARG A 1 102 ? 26.060 -5.751 2.129 1.00 39.91 102 ARG A N 1
ATOM 800 C CA . ARG A 1 102 ? 26.635 -7.075 1.857 1.00 39.91 102 ARG A CA 1
ATOM 801 C C . ARG A 1 102 ? 26.707 -7.858 3.165 1.00 39.91 102 ARG A C 1
ATOM 803 O O . ARG A 1 102 ? 26.945 -7.197 4.200 1.00 39.91 102 ARG A O 1
#

Sequence (102 aa):
MAIVYAVVMRGTVVLSEFNAVGRNVGAVARADGLTFLCMANDTFDRWIPFAYLEDIQMRFMKTYGRVALSALAYAMNDEFSRVLHQQMEYFSSNLNADTLTR

Radius of gyration: 14.67 Å; chains: 1; bounding box: 39×30×38 Å